Protein AF-V5G9Z4-F1 (afdb_monomer_lite)

Foldseek 3Di:
DVQVVQKDAPVVVLVVCVVQQLAPVVSVVVSVVLVVQQVPVDCPDPQWHQDVVRIIGGDPVQPPPVSVCVVPPCPVVVSNCCRCPQDDPDPPDSHGCCRDPCCVVDDPPDPVVVVVLVPDDPVVNVVVPDDDLVNVVVVLVVVCVVVVDDPVVSVVVVVVSCCVVVPPDDDD

InterPro domains:
  IPR026073 Gametogenetin-binding protein 2 [PTHR13601] (2-171)

Structure (mmCIF, N/CA/C/O backbone):
data_AF-V5G9Z4-F1
#
_entry.id   AF-V5G9Z4-F1
#
loop_
_atom_site.group_PDB
_atom_site.id
_atom_site.type_symbol
_atom_site.label_atom_id
_atom_site.label_alt_id
_atom_site.label_comp_id
_atom_site.label_asym_id
_atom_site.label_entity_id
_atom_site.label_seq_id
_atom_site.pdbx_PDB_ins_code
_atom_site.Cartn_x
_atom_site.Cartn_y
_atom_site.Cartn_z
_atom_site.occupancy
_atom_site.B_iso_or_equiv
_atom_site.auth_seq_id
_atom_site.auth_comp_id
_atom_site.auth_asym_id
_atom_site.auth_atom_id
_atom_site.pdbx_PDB_model_num
ATOM 1 N N . LYS A 1 1 ? -12.139 11.061 27.062 1.00 65.31 1 LYS A N 1
ATOM 2 C CA . LYS A 1 1 ? -13.130 11.333 25.986 1.00 65.31 1 LYS A CA 1
ATOM 3 C C . LYS A 1 1 ? -12.893 10.337 24.852 1.00 65.31 1 LYS A C 1
ATOM 5 O O . LYS A 1 1 ? -11.734 10.163 24.497 1.00 65.31 1 LYS A O 1
ATOM 10 N N . LEU A 1 2 ? -13.945 9.702 24.316 1.00 81.88 2 LEU A N 1
ATOM 11 C CA . LEU A 1 2 ? -13.889 8.654 23.274 1.00 81.88 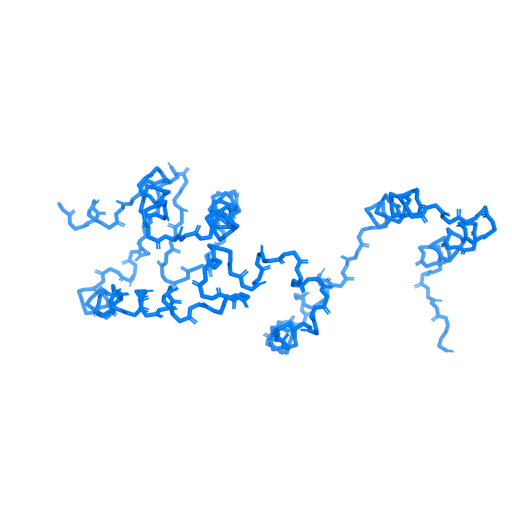2 LEU A CA 1
ATOM 12 C C . LEU A 1 2 ? -12.959 9.007 22.101 1.00 81.88 2 LEU A C 1
ATOM 14 O O . LEU A 1 2 ? -12.159 8.182 21.683 1.00 81.88 2 LEU A O 1
ATOM 18 N N . HIS A 1 3 ? -12.981 10.266 21.663 1.00 81.56 3 HIS A N 1
ATOM 19 C CA . HIS A 1 3 ? -12.120 10.784 20.599 1.00 81.56 3 HIS A CA 1
ATOM 20 C C . HIS A 1 3 ? -10.622 10.490 20.792 1.00 81.56 3 HIS A C 1
ATOM 22 O O . HIS A 1 3 ? -9.940 10.153 19.832 1.00 81.56 3 HIS A O 1
ATOM 28 N N . ASN A 1 4 ? -10.105 10.578 22.022 1.00 85.69 4 ASN A N 1
ATOM 29 C CA . ASN A 1 4 ? -8.687 10.321 22.291 1.00 85.69 4 ASN A CA 1
ATOM 30 C C . ASN A 1 4 ? -8.363 8.821 22.259 1.00 85.69 4 ASN A C 1
ATOM 32 O O . ASN A 1 4 ? -7.241 8.458 21.940 1.00 85.69 4 ASN A O 1
ATOM 36 N N . ALA A 1 5 ? -9.337 7.962 22.575 1.00 89.88 5 ALA A N 1
ATOM 37 C CA . ALA A 1 5 ? -9.170 6.509 22.562 1.00 89.88 5 ALA A CA 1
ATOM 38 C C . ALA A 1 5 ? -9.197 5.920 21.140 1.00 89.88 5 ALA A C 1
ATOM 40 O O . ALA A 1 5 ? -8.731 4.807 20.927 1.00 89.88 5 ALA A O 1
ATOM 41 N N . LEU A 1 6 ? -9.736 6.664 20.169 1.00 93.50 6 LEU A N 1
ATOM 42 C CA . LEU A 1 6 ? -9.779 6.273 18.756 1.00 93.50 6 LEU A CA 1
ATOM 43 C C . LEU A 1 6 ? -8.550 6.735 17.966 1.00 93.50 6 LEU A C 1
ATOM 45 O O . LEU A 1 6 ? -8.489 6.516 16.757 1.00 93.50 6 LEU A O 1
ATOM 49 N N . GLN A 1 7 ? -7.598 7.392 18.628 1.00 95.19 7 GLN A N 1
ATOM 50 C CA . GLN A 1 7 ? -6.390 7.899 17.999 1.00 95.19 7 GLN A CA 1
ATOM 51 C C . GLN A 1 7 ? -5.195 7.039 18.360 1.00 95.19 7 GLN A C 1
ATOM 53 O O . GLN A 1 7 ? -4.954 6.768 19.533 1.00 95.19 7 GLN A O 1
ATOM 58 N N . ILE A 1 8 ? -4.409 6.697 17.348 1.00 96.44 8 ILE A N 1
ATOM 59 C CA . ILE A 1 8 ? -3.111 6.055 17.528 1.00 96.44 8 ILE A CA 1
ATOM 60 C C . ILE A 1 8 ? -2.042 6.795 16.731 1.00 96.44 8 ILE A C 1
ATOM 62 O O . ILE A 1 8 ? -2.303 7.445 15.717 1.00 96.44 8 ILE A O 1
ATOM 66 N N . THR A 1 9 ? -0.810 6.679 17.186 1.00 96.75 9 THR A N 1
ATOM 67 C CA . THR A 1 9 ? 0.385 7.156 16.503 1.00 96.75 9 THR A CA 1
ATOM 68 C C . THR A 1 9 ? 0.918 6.098 15.540 1.00 96.75 9 THR A C 1
ATOM 70 O O . THR A 1 9 ? 0.646 4.899 15.665 1.00 96.75 9 THR A O 1
ATOM 73 N N . LYS A 1 10 ? 1.779 6.524 14.608 1.00 95.94 10 LYS A N 1
ATOM 74 C CA . LYS A 1 10 ? 2.587 5.600 13.800 1.00 95.94 10 LYS A CA 1
ATOM 75 C C . LYS A 1 10 ? 3.347 4.596 14.681 1.00 95.94 10 LYS A C 1
ATOM 77 O O . LYS A 1 10 ? 3.419 3.421 14.337 1.00 95.94 10 LYS A O 1
ATOM 82 N N . SER A 1 11 ? 3.926 5.054 15.793 1.00 96.88 11 SER A N 1
ATOM 83 C CA . SER A 1 11 ? 4.730 4.205 16.682 1.00 96.88 11 SER A CA 1
ATOM 84 C C . SER A 1 11 ? 3.902 3.053 17.256 1.00 96.88 11 SER A C 1
ATOM 86 O O . SER A 1 11 ? 4.312 1.897 17.167 1.00 96.88 11 SER A O 1
ATOM 88 N N . GLU A 1 12 ? 2.698 3.351 17.748 1.00 96.94 12 GLU A N 1
ATOM 89 C CA . GLU A 1 12 ? 1.768 2.349 18.281 1.00 96.94 12 GLU A CA 1
ATOM 90 C C . GLU A 1 12 ? 1.315 1.366 17.198 1.00 96.94 12 GLU A C 1
ATOM 92 O O . GLU A 1 12 ? 1.356 0.154 17.416 1.00 96.94 12 GLU A O 1
ATOM 97 N N . LEU A 1 13 ? 0.980 1.856 15.996 1.00 95.44 13 LEU A N 1
ATOM 98 C CA . LEU A 1 13 ? 0.659 0.990 14.858 1.00 95.44 13 LEU A CA 1
ATOM 99 C C . LEU A 1 13 ? 1.810 0.017 14.560 1.00 95.44 13 LEU A C 1
ATOM 101 O O . LEU A 1 13 ? 1.598 -1.191 14.434 1.00 95.44 13 LEU A O 1
ATOM 105 N N . MET A 1 14 ? 3.040 0.527 14.461 1.00 96.44 14 MET A N 1
ATOM 106 C CA . MET A 1 14 ? 4.205 -0.304 14.154 1.00 96.44 14 MET A CA 1
ATOM 107 C C . MET A 1 14 ? 4.533 -1.282 15.283 1.00 96.44 14 MET A C 1
ATOM 109 O O . MET A 1 14 ? 4.926 -2.416 15.005 1.00 96.44 14 MET A O 1
ATOM 113 N N . HIS A 1 15 ? 4.337 -0.883 16.540 1.00 96.75 15 HIS A N 1
ATOM 114 C CA . HIS A 1 15 ? 4.498 -1.753 17.701 1.00 96.75 15 HIS A CA 1
ATOM 115 C C . HIS A 1 15 ? 3.560 -2.967 17.621 1.00 96.75 15 HIS A C 1
ATOM 117 O O . HIS A 1 15 ? 4.030 -4.107 17.653 1.00 96.75 15 HIS A O 1
ATOM 123 N N . VAL A 1 16 ? 2.262 -2.734 17.397 1.00 93.44 16 VAL A N 1
ATOM 124 C CA . VAL A 1 16 ? 1.259 -3.804 17.258 1.00 93.44 16 VAL A CA 1
ATOM 125 C C . VAL A 1 16 ? 1.570 -4.700 16.056 1.00 93.44 16 VAL A C 1
ATOM 127 O O . VAL A 1 16 ? 1.521 -5.927 16.163 1.00 93.44 16 VAL A O 1
ATOM 130 N N . LEU A 1 17 ? 1.955 -4.127 14.911 1.00 93.00 17 LEU A N 1
ATOM 131 C CA . LEU A 1 17 ? 2.322 -4.911 13.726 1.00 93.00 17 LEU A CA 1
ATOM 132 C C . LEU A 1 17 ? 3.548 -5.796 13.965 1.00 93.00 17 LEU A C 1
ATOM 134 O O . LEU A 1 17 ? 3.584 -6.926 13.481 1.00 93.00 17 LEU A O 1
ATOM 138 N N . ASN A 1 18 ? 4.550 -5.311 14.700 1.00 93.31 18 ASN A N 1
ATOM 139 C CA . ASN A 1 18 ? 5.755 -6.082 15.006 1.00 93.31 18 ASN A CA 1
ATOM 140 C C . ASN A 1 18 ? 5.467 -7.311 15.876 1.00 93.31 18 ASN A C 1
ATOM 142 O O . ASN A 1 18 ? 6.140 -8.326 15.702 1.00 93.31 18 ASN A O 1
ATOM 146 N N . GLN A 1 19 ? 4.463 -7.231 16.752 1.00 91.44 19 GLN A N 1
ATOM 147 C CA . GLN A 1 19 ? 4.037 -8.335 17.615 1.00 91.44 19 GLN A CA 1
ATOM 148 C C . GLN A 1 19 ? 3.144 -9.345 16.888 1.00 91.44 19 GLN A C 1
ATOM 150 O O . GLN A 1 19 ? 3.264 -10.544 17.114 1.00 91.44 19 GLN A O 1
ATOM 155 N N . ASN A 1 20 ? 2.264 -8.870 16.003 1.00 89.19 20 ASN A N 1
ATOM 156 C CA . ASN A 1 20 ? 1.191 -9.701 15.450 1.00 89.19 20 ASN A CA 1
ATOM 157 C C . ASN A 1 20 ? 1.468 -10.206 14.029 1.00 89.19 20 ASN A C 1
ATOM 159 O O . ASN A 1 20 ? 0.982 -11.266 13.644 1.00 89.19 20 ASN A O 1
ATOM 163 N N . VAL A 1 21 ? 2.251 -9.478 13.227 1.00 89.94 21 VAL A N 1
ATOM 164 C CA . VAL A 1 21 ? 2.493 -9.823 11.820 1.00 89.94 21 VAL A CA 1
ATOM 165 C C . VAL A 1 21 ? 3.909 -10.382 11.653 1.00 89.94 21 VAL A C 1
ATOM 167 O O . VAL A 1 21 ? 4.882 -9.620 11.716 1.00 89.94 21 VAL A O 1
ATOM 170 N N . PRO A 1 22 ? 4.066 -11.691 11.370 1.00 89.12 22 PRO A N 1
ATOM 171 C CA . PRO A 1 22 ? 5.386 -12.307 11.239 1.00 89.12 22 PRO A CA 1
ATOM 172 C C . PRO A 1 22 ? 6.133 -11.804 9.993 1.00 89.12 22 PRO A C 1
ATOM 174 O O . PRO A 1 22 ? 7.347 -11.602 10.014 1.00 89.12 22 PRO A O 1
ATOM 177 N N . CYS A 1 23 ? 5.421 -11.544 8.893 1.00 90.19 23 CYS A N 1
ATOM 178 C CA . CYS A 1 23 ? 6.045 -11.153 7.635 1.00 90.19 23 CYS A CA 1
ATOM 179 C C . CYS A 1 23 ? 6.559 -9.703 7.659 1.00 90.19 23 CYS A C 1
ATOM 181 O O . CYS A 1 23 ? 5.786 -8.752 7.544 1.00 90.19 23 CYS A O 1
ATOM 183 N N . VAL A 1 24 ? 7.886 -9.533 7.672 1.00 91.94 24 VAL A N 1
ATOM 184 C CA . VAL A 1 24 ? 8.558 -8.218 7.581 1.00 91.94 24 VAL A CA 1
ATOM 185 C C . VAL A 1 24 ? 8.116 -7.414 6.350 1.00 91.94 24 VAL A C 1
ATOM 187 O O . VAL A 1 24 ? 7.965 -6.198 6.436 1.00 91.94 24 VAL A O 1
ATOM 190 N N . GLY A 1 25 ? 7.875 -8.078 5.2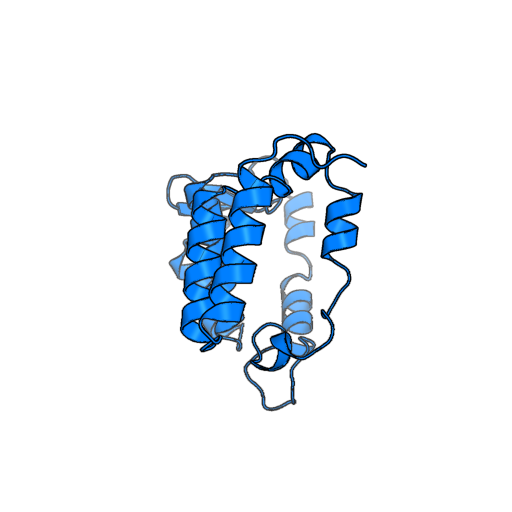13 1.00 91.81 25 GLY A N 1
ATOM 191 C CA . GLY A 1 25 ? 7.395 -7.423 3.993 1.00 91.81 25 GLY A CA 1
ATOM 192 C C . GLY A 1 25 ? 6.015 -6.788 4.170 1.00 91.81 25 GLY A C 1
ATOM 193 O O . GLY A 1 25 ? 5.816 -5.650 3.759 1.00 91.81 25 GLY A O 1
ATOM 194 N N . CYS A 1 26 ? 5.090 -7.462 4.864 1.00 91.31 26 CYS A N 1
ATOM 195 C CA . CYS A 1 26 ? 3.775 -6.896 5.178 1.00 91.31 26 CYS A CA 1
ATOM 196 C C . CYS A 1 26 ? 3.909 -5.656 6.065 1.00 91.31 26 CYS A C 1
ATOM 198 O O . CYS A 1 26 ? 3.310 -4.631 5.758 1.00 91.31 26 CYS A O 1
ATOM 200 N N . ARG A 1 27 ? 4.750 -5.719 7.105 1.00 94.19 27 ARG A N 1
ATOM 201 C CA . ARG A 1 27 ? 4.986 -4.578 8.005 1.00 94.19 27 ARG A CA 1
ATOM 202 C C . ARG A 1 27 ? 5.547 -3.363 7.261 1.00 94.19 27 ARG A C 1
ATOM 204 O O . ARG A 1 27 ? 5.020 -2.267 7.405 1.00 94.19 27 ARG A O 1
ATOM 211 N N . ARG A 1 28 ? 6.551 -3.569 6.399 1.00 95.12 28 ARG A N 1
ATOM 212 C CA . ARG A 1 28 ? 7.126 -2.504 5.554 1.00 95.12 28 ARG A CA 1
ATOM 213 C C . ARG A 1 28 ? 6.114 -1.936 4.559 1.00 95.12 28 ARG A C 1
ATOM 215 O O . ARG A 1 28 ? 6.098 -0.734 4.320 1.00 95.12 28 ARG A O 1
ATOM 222 N N . SER A 1 29 ? 5.265 -2.788 3.988 1.00 94.00 29 SER A N 1
ATOM 223 C CA . SER A 1 29 ? 4.201 -2.361 3.076 1.00 94.00 29 SER A CA 1
ATOM 224 C C . SER A 1 29 ? 3.164 -1.478 3.776 1.00 94.00 29 SER A C 1
ATOM 226 O O . SER A 1 29 ? 2.787 -0.453 3.213 1.00 94.00 29 SER A O 1
ATOM 228 N N . VAL A 1 30 ? 2.764 -1.809 5.010 1.00 94.62 30 VAL A N 1
ATOM 229 C CA . VAL A 1 30 ? 1.868 -0.960 5.816 1.00 94.62 30 VAL A CA 1
ATOM 230 C C . VAL A 1 30 ? 2.537 0.362 6.196 1.00 94.62 30 VAL A C 1
ATOM 232 O O . VAL A 1 30 ? 1.916 1.412 6.069 1.00 94.62 30 VAL A O 1
ATOM 235 N N . GLU A 1 31 ? 3.813 0.346 6.589 1.00 96.19 31 GLU A N 1
ATOM 236 C CA . GLU A 1 31 ? 4.559 1.576 6.888 1.00 96.19 31 GLU A CA 1
ATOM 237 C C . GLU A 1 31 ? 4.640 2.513 5.673 1.00 96.19 31 GLU A C 1
ATOM 239 O O . GLU A 1 31 ? 4.398 3.715 5.787 1.00 96.19 31 GLU A O 1
ATOM 244 N N . ARG A 1 32 ? 4.933 1.967 4.488 1.00 95.56 32 ARG A N 1
ATOM 245 C CA . ARG A 1 32 ? 4.940 2.742 3.243 1.00 95.56 32 ARG A CA 1
ATOM 246 C C . ARG A 1 32 ? 3.558 3.313 2.926 1.00 95.56 32 ARG A C 1
ATOM 248 O O . ARG A 1 32 ? 3.472 4.477 2.544 1.00 95.56 32 ARG A O 1
ATOM 255 N N . LEU A 1 33 ? 2.499 2.518 3.100 1.00 94.06 33 LEU A N 1
ATOM 256 C CA . LEU A 1 33 ? 1.123 2.974 2.905 1.00 94.06 33 LEU A CA 1
ATOM 257 C C . LEU A 1 33 ? 0.784 4.129 3.854 1.00 94.06 33 LEU A C 1
ATOM 259 O O . LEU A 1 33 ? 0.250 5.133 3.401 1.00 94.06 33 LEU A O 1
ATOM 263 N N . TYR A 1 34 ? 1.159 4.035 5.133 1.00 95.50 34 TYR A N 1
ATOM 264 C CA . TYR A 1 34 ? 0.993 5.131 6.092 1.00 95.50 34 TYR A CA 1
ATOM 265 C C . TYR A 1 34 ? 1.626 6.431 5.576 1.00 95.50 34 TYR A C 1
ATOM 267 O O . TYR A 1 34 ? 0.965 7.464 5.562 1.00 95.50 34 TYR A O 1
ATOM 275 N N . PHE A 1 35 ? 2.873 6.386 5.093 1.00 95.25 35 PHE A N 1
ATOM 276 C CA . PHE A 1 35 ? 3.539 7.582 4.569 1.00 95.25 35 PHE A CA 1
ATOM 277 C C . PHE A 1 35 ? 2.864 8.147 3.316 1.00 95.25 35 PHE A C 1
ATOM 279 O O . PHE A 1 35 ? 2.815 9.363 3.152 1.00 95.25 35 PHE A O 1
ATOM 286 N N . GLN A 1 36 ? 2.327 7.292 2.442 1.00 92.62 36 GLN A N 1
ATOM 287 C CA . GLN A 1 36 ? 1.555 7.745 1.283 1.00 92.62 36 GLN A CA 1
ATOM 288 C C . GLN A 1 36 ? 0.259 8.433 1.720 1.00 92.62 36 GLN A C 1
ATOM 290 O O . GLN A 1 36 ? -0.024 9.535 1.264 1.00 92.62 36 GLN A O 1
ATOM 295 N N . LEU A 1 37 ? -0.494 7.829 2.640 1.00 93.06 37 LEU A N 1
ATOM 296 C CA . LEU A 1 37 ? -1.727 8.419 3.163 1.00 93.06 37 LEU A CA 1
ATOM 297 C C . LEU A 1 37 ? -1.459 9.741 3.883 1.00 93.06 37 LEU A C 1
ATOM 299 O O . LEU A 1 37 ? -2.179 10.707 3.663 1.00 93.06 37 LEU A O 1
ATOM 303 N N . PHE A 1 38 ? -0.390 9.805 4.677 1.00 93.75 38 PHE A N 1
ATOM 304 C CA . PHE A 1 38 ? 0.038 11.028 5.346 1.00 93.75 38 PHE A CA 1
ATOM 305 C C . PHE A 1 38 ? 0.421 12.130 4.349 1.00 93.75 38 PHE A C 1
ATOM 307 O O . PHE A 1 38 ? 0.041 13.281 4.528 1.00 93.75 38 PHE A O 1
ATOM 314 N N . LYS A 1 39 ? 1.147 11.780 3.279 1.00 92.50 39 LYS A N 1
ATOM 315 C CA . LYS A 1 39 ? 1.612 12.741 2.270 1.00 92.50 39 LYS A CA 1
ATOM 316 C C . LYS A 1 39 ? 0.484 13.265 1.381 1.00 92.50 39 LYS A C 1
ATOM 318 O O . LYS A 1 39 ? 0.479 14.446 1.055 1.00 92.50 39 LYS A O 1
ATOM 323 N N . PHE A 1 40 ? -0.412 12.388 0.932 1.00 88.00 40 PHE A N 1
ATOM 324 C CA . PHE A 1 40 ? -1.415 12.726 -0.082 1.00 88.00 40 PHE A CA 1
ATOM 325 C C . PHE A 1 40 ? -2.796 13.050 0.501 1.00 88.00 40 PHE A C 1
ATOM 327 O O . PHE A 1 40 ? -3.606 13.673 -0.175 1.00 88.00 40 PHE A O 1
ATOM 334 N N . GLY A 1 41 ? -3.094 12.621 1.732 1.00 82.12 41 GLY A N 1
ATOM 335 C CA . GLY A 1 41 ? -4.356 12.923 2.417 1.00 82.12 41 GLY A CA 1
ATOM 336 C C . GLY A 1 41 ? -5.604 12.290 1.789 1.00 82.12 41 GLY A C 1
ATOM 337 O O . GLY A 1 41 ? -6.722 12.621 2.181 1.00 82.12 41 GLY A O 1
ATOM 338 N N . HIS A 1 42 ? -5.451 11.387 0.817 1.00 81.56 42 HIS A N 1
ATOM 339 C CA . HIS A 1 42 ? -6.591 10.742 0.170 1.00 81.56 42 HIS A CA 1
ATOM 340 C C . HIS A 1 42 ? -7.317 9.790 1.141 1.00 81.56 42 HIS A C 1
ATOM 342 O O . HIS A 1 42 ? -6.660 9.007 1.836 1.00 81.56 42 HIS A O 1
ATOM 348 N N . PRO A 1 43 ? -8.665 9.797 1.180 1.00 78.88 43 PRO A N 1
ATOM 349 C CA . PRO A 1 43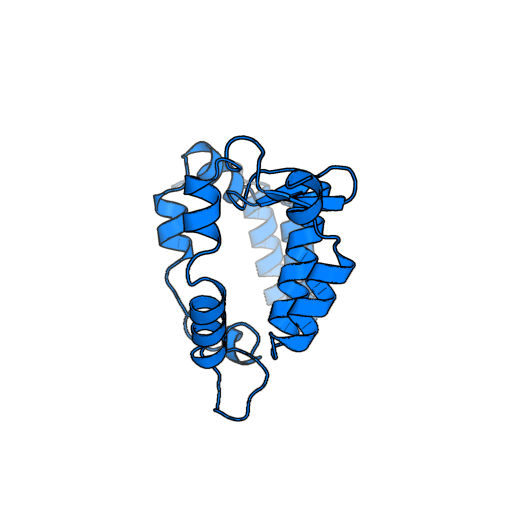 ? -9.461 8.954 2.073 1.00 78.88 43 PRO A CA 1
ATOM 350 C C . PRO A 1 43 ? -9.574 7.514 1.543 1.00 78.88 43 PRO A C 1
ATOM 352 O O . PRO A 1 43 ? -10.668 6.999 1.329 1.00 78.88 43 PRO A O 1
ATOM 355 N N . THR A 1 44 ? -8.435 6.866 1.306 1.00 85.06 44 THR A N 1
ATOM 356 C CA . THR A 1 44 ? -8.356 5.556 0.643 1.00 85.06 44 THR A CA 1
ATOM 357 C C . THR A 1 44 ? -8.833 4.405 1.531 1.00 85.06 44 THR A C 1
ATOM 359 O O . THR A 1 44 ? -9.280 3.384 1.019 1.00 85.06 44 THR A O 1
ATOM 362 N N . LEU A 1 45 ? -8.728 4.540 2.857 1.00 87.62 45 LEU A N 1
ATOM 363 C CA . LEU A 1 45 ? -9.020 3.468 3.812 1.00 87.62 45 LEU A CA 1
ATOM 364 C C . LEU A 1 45 ? -10.265 3.770 4.648 1.00 87.62 45 LEU A C 1
ATOM 366 O O . LEU A 1 45 ? -10.143 3.914 5.851 1.00 87.62 45 LEU A O 1
ATOM 370 N N . ASP A 1 46 ? -11.461 3.866 4.069 1.00 85.62 46 ASP A N 1
ATOM 371 C CA . ASP A 1 46 ? -12.670 4.085 4.883 1.00 85.62 46 ASP A CA 1
ATOM 372 C C . ASP A 1 46 ? -12.872 2.955 5.924 1.00 85.62 46 ASP A C 1
ATOM 374 O O . ASP A 1 46 ? -12.778 1.780 5.557 1.00 85.62 46 ASP A O 1
ATOM 378 N N . PRO A 1 47 ? -13.114 3.258 7.219 1.00 92.38 47 PRO A N 1
ATOM 379 C CA . PRO A 1 47 ? -13.337 4.576 7.834 1.00 92.38 47 PRO A CA 1
ATOM 380 C C . PRO A 1 47 ? -12.093 5.206 8.504 1.00 92.38 47 PRO A C 1
ATOM 382 O O . PRO A 1 47 ? -12.218 6.172 9.256 1.00 92.38 47 PRO A O 1
ATOM 385 N N . LEU A 1 48 ? -10.899 4.658 8.287 1.00 92.94 48 LEU A N 1
ATOM 386 C CA . LEU A 1 48 ? -9.619 5.143 8.807 1.00 92.94 48 LEU A CA 1
ATOM 387 C C . LEU A 1 48 ? -9.073 6.340 8.012 1.00 92.94 48 LEU A C 1
ATOM 389 O O . LEU A 1 48 ? -9.076 6.374 6.782 1.00 92.94 48 LEU A O 1
ATOM 393 N N . ILE A 1 49 ? -8.521 7.312 8.730 1.00 93.81 49 ILE A N 1
ATOM 394 C CA . ILE A 1 49 ? -7.834 8.473 8.159 1.00 93.81 49 ILE A CA 1
ATOM 395 C C . ILE A 1 49 ? -6.525 8.745 8.893 1.00 93.81 49 ILE A C 1
ATOM 397 O O . ILE A 1 49 ? -6.400 8.468 10.088 1.00 93.81 49 ILE A O 1
ATOM 401 N N . VAL A 1 50 ? -5.563 9.323 8.175 1.00 94.81 50 VAL A N 1
ATOM 402 C CA . VAL A 1 50 ? -4.344 9.891 8.757 1.00 94.81 50 VAL A CA 1
ATOM 403 C C . VAL A 1 50 ? -4.512 11.407 8.795 1.00 94.81 50 VAL A C 1
ATOM 405 O O . VAL A 1 50 ? -4.722 12.033 7.759 1.00 94.81 50 VAL A O 1
ATOM 408 N N . LYS A 1 51 ? -4.474 11.990 9.992 1.00 92.38 51 LYS A N 1
ATOM 409 C CA . LYS A 1 51 ? -4.575 13.434 10.210 1.00 92.38 51 LYS A CA 1
ATOM 410 C C . LYS A 1 51 ? -3.272 14.148 9.804 1.00 92.38 51 LYS A C 1
ATOM 412 O O . LYS A 1 51 ? -2.215 13.514 9.776 1.00 92.38 51 LYS A O 1
ATOM 417 N N . PRO A 1 52 ? -3.308 15.474 9.564 1.00 92.06 52 PRO A N 1
ATOM 418 C CA . PRO A 1 52 ? -2.110 16.265 9.253 1.00 92.06 52 PRO A CA 1
ATOM 419 C C . PRO A 1 52 ? -1.025 16.240 10.342 1.00 92.06 52 PRO A C 1
ATOM 421 O O . PRO A 1 52 ? 0.140 16.487 10.052 1.00 92.06 52 PRO A O 1
ATOM 424 N N . ASP A 1 53 ? -1.389 15.915 11.585 1.00 93.31 53 ASP A N 1
ATOM 425 C CA . ASP A 1 53 ? -0.460 15.736 12.710 1.00 93.31 53 ASP A CA 1
ATOM 426 C C . ASP A 1 53 ? 0.167 14.326 12.771 1.00 93.31 53 ASP A C 1
ATOM 428 O O . ASP A 1 53 ? 0.941 14.022 13.679 1.00 93.31 53 ASP A O 1
ATOM 432 N N . GLY A 1 54 ? -0.166 13.447 11.820 1.00 93.31 54 GLY A N 1
ATOM 433 C CA . GLY A 1 54 ? 0.342 12.077 11.727 1.00 93.31 54 GLY A CA 1
ATOM 434 C C . GLY A 1 54 ? -0.411 11.065 12.590 1.00 93.31 54 GLY A C 1
ATOM 435 O O . GLY A 1 54 ? -0.054 9.884 12.609 1.00 93.31 54 GLY A O 1
ATOM 436 N N . ARG A 1 55 ? -1.463 11.477 13.306 1.00 95.75 55 ARG A N 1
ATOM 437 C CA . ARG A 1 55 ? -2.307 10.537 14.052 1.00 95.75 55 ARG A CA 1
ATOM 438 C C . ARG A 1 55 ? -3.257 9.806 13.116 1.00 95.75 55 ARG A C 1
ATOM 440 O O . ARG A 1 55 ? -3.818 10.384 12.189 1.00 95.75 55 ARG A O 1
ATOM 447 N N . ILE A 1 56 ? -3.477 8.531 13.392 1.00 95.50 56 ILE A N 1
ATOM 448 C CA . ILE A 1 56 ? -4.460 7.698 12.704 1.00 95.50 56 ILE A CA 1
ATOM 449 C C . ILE A 1 56 ? -5.729 7.689 13.553 1.00 95.50 56 ILE A C 1
ATOM 451 O O . ILE A 1 56 ? -5.650 7.477 14.762 1.00 95.50 56 ILE A O 1
ATOM 455 N N . THR A 1 57 ? -6.887 7.921 12.940 1.00 94.88 57 THR A N 1
ATOM 456 C CA . THR A 1 57 ? -8.191 7.900 13.621 1.00 94.88 57 THR A CA 1
ATOM 457 C C . THR A 1 57 ? -9.279 7.327 12.720 1.00 94.88 57 THR A C 1
ATOM 459 O O . THR A 1 57 ? -9.087 7.166 11.517 1.00 94.88 57 THR A O 1
ATOM 462 N N . ILE A 1 58 ? -10.453 7.082 13.293 1.00 94.00 58 ILE A N 1
ATOM 463 C CA . ILE A 1 58 ? -11.703 6.863 12.554 1.00 94.00 58 ILE A CA 1
ATOM 464 C C . ILE A 1 58 ? -12.319 8.225 12.193 1.00 94.00 58 ILE A C 1
ATOM 466 O O . ILE A 1 58 ? -12.295 9.136 13.030 1.00 94.00 58 ILE A O 1
ATOM 470 N N . LYS A 1 59 ? -12.865 8.374 10.978 1.00 92.25 59 LYS A N 1
ATOM 471 C CA . LYS A 1 59 ? -13.594 9.582 10.549 1.00 92.25 59 LYS A CA 1
ATOM 472 C C . LYS A 1 59 ? -14.729 9.922 11.513 1.00 92.25 59 LYS A C 1
ATOM 474 O O . LYS A 1 59 ? -15.417 9.029 11.999 1.00 92.25 59 LYS A O 1
ATOM 479 N N . GLU A 1 60 ? -14.932 11.208 11.776 1.00 90.69 60 GLU A N 1
ATOM 480 C CA . GLU A 1 60 ? -15.871 11.692 12.798 1.00 90.69 60 GLU A CA 1
ATOM 481 C C . GLU A 1 60 ? -17.327 11.299 12.511 1.00 90.69 60 GLU A C 1
ATOM 483 O O . GLU A 1 60 ? -18.034 10.872 13.422 1.00 90.69 60 GLU A O 1
ATOM 488 N N . ASP A 1 61 ? -17.742 11.306 11.243 1.00 90.75 61 ASP A N 1
ATOM 489 C CA . ASP A 1 61 ? -19.068 10.859 10.789 1.00 90.75 61 ASP A CA 1
ATOM 490 C C . ASP A 1 61 ? -19.303 9.346 10.975 1.00 90.75 61 ASP A C 1
ATOM 492 O O . ASP A 1 61 ? -20.434 8.867 10.887 1.00 90.75 61 ASP A O 1
ATOM 496 N N . LYS A 1 62 ? -18.246 8.583 11.275 1.00 90.81 62 LYS A N 1
ATOM 497 C CA . LYS A 1 62 ? -18.279 7.138 11.549 1.00 90.81 62 LYS A CA 1
ATOM 498 C C . LYS A 1 62 ? -18.057 6.803 13.030 1.00 90.81 62 LYS A C 1
ATOM 500 O O . LYS A 1 62 ? -17.905 5.632 13.367 1.00 90.81 62 LYS A O 1
ATOM 505 N N . GLN A 1 63 ? -18.067 7.796 13.927 1.00 91.88 63 GLN A N 1
ATOM 506 C CA . GLN A 1 63 ? -17.872 7.593 15.375 1.00 91.88 63 GLN A CA 1
ATOM 507 C C . GLN A 1 63 ? -19.173 7.371 16.166 1.00 91.88 63 GLN A C 1
ATOM 509 O O . GLN A 1 63 ? -19.152 7.337 17.397 1.00 91.88 63 GLN A O 1
ATOM 514 N N . ALA A 1 64 ? -20.313 7.191 15.492 1.00 91.75 64 ALA A N 1
ATOM 515 C CA . ALA A 1 64 ? -21.554 6.807 16.159 1.00 91.75 64 ALA A CA 1
ATOM 516 C C . ALA A 1 64 ? -21.404 5.437 16.849 1.00 91.75 64 ALA A C 1
ATOM 518 O O . ALA A 1 64 ? -20.813 4.514 16.288 1.00 91.75 64 ALA A O 1
ATOM 519 N N . 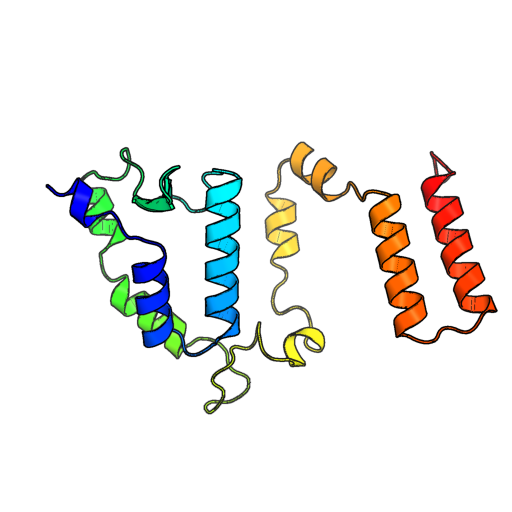TYR A 1 65 ? -21.982 5.281 18.045 1.00 90.12 65 TYR A N 1
ATOM 520 C CA . TYR A 1 65 ? -21.817 4.079 18.880 1.00 90.12 65 TYR A CA 1
ATOM 521 C C . TYR A 1 65 ? -22.128 2.769 18.142 1.00 90.12 65 TYR A C 1
ATOM 523 O O . TYR A 1 65 ? -21.382 1.802 18.262 1.00 90.12 65 TYR A O 1
ATOM 531 N N . GLN A 1 66 ? -23.199 2.745 17.344 1.00 91.00 66 GLN A N 1
ATOM 532 C CA . GLN A 1 66 ? -23.594 1.564 16.569 1.00 91.00 66 GLN A CA 1
ATOM 533 C C . GLN A 1 66 ? -22.563 1.211 15.486 1.00 91.00 66 GLN A C 1
ATOM 535 O O . GLN A 1 66 ? -22.240 0.041 15.286 1.00 91.00 66 GLN A O 1
ATOM 540 N N . VAL A 1 67 ? -21.996 2.228 14.829 1.00 91.06 67 VAL A N 1
ATOM 541 C CA . VAL A 1 67 ? -20.972 2.062 13.790 1.00 91.06 67 VAL A CA 1
ATOM 542 C C . VAL A 1 67 ? -19.674 1.557 14.410 1.00 91.06 67 VAL A C 1
ATOM 544 O O . VAL A 1 67 ? -19.116 0.572 13.938 1.00 91.06 67 VAL A O 1
ATOM 547 N N . LEU A 1 68 ? -19.230 2.166 15.514 1.00 91.25 68 LEU A N 1
ATOM 548 C CA . LEU A 1 68 ? -18.049 1.712 16.251 1.00 91.25 68 LEU A CA 1
ATOM 549 C C . LEU A 1 68 ? -18.222 0.283 16.775 1.00 91.25 68 LEU A C 1
ATOM 551 O O . LEU A 1 68 ? -17.296 -0.517 16.666 1.00 91.25 68 LEU A O 1
ATOM 555 N N . GLY A 1 69 ? -19.411 -0.057 17.280 1.00 90.25 69 GLY A N 1
ATOM 556 C CA . GLY A 1 69 ? -19.758 -1.423 17.663 1.00 90.25 69 GLY A CA 1
ATOM 557 C C . GLY A 1 69 ? -19.533 -2.397 16.510 1.00 90.25 69 GLY A C 1
ATOM 558 O O . GLY A 1 69 ? -18.812 -3.375 16.674 1.00 90.25 69 GLY A O 1
ATOM 559 N N . SER A 1 70 ? -20.044 -2.083 15.317 1.00 88.69 70 SER A N 1
ATOM 560 C CA . SER A 1 70 ? -19.822 -2.903 14.121 1.00 88.69 70 SER A CA 1
ATOM 561 C C . SER A 1 70 ? -18.356 -2.953 13.669 1.00 88.69 70 SER A C 1
ATOM 563 O O . SER A 1 70 ? -17.924 -3.994 13.182 1.00 88.69 70 SER A O 1
ATOM 565 N N . ILE A 1 71 ? -17.599 -1.856 13.796 1.00 86.94 71 ILE A N 1
ATOM 566 C CA . ILE A 1 71 ? -16.177 -1.787 13.411 1.00 86.94 71 ILE A CA 1
ATOM 567 C C . ILE A 1 71 ? -15.305 -2.621 14.353 1.00 86.94 71 ILE A C 1
ATOM 569 O O . ILE A 1 71 ? -14.317 -3.201 13.917 1.00 86.94 71 ILE A O 1
ATOM 573 N N . PHE A 1 72 ? -15.622 -2.668 15.646 1.00 87.94 72 PHE A N 1
ATOM 574 C CA . PHE A 1 72 ? -14.787 -3.362 16.627 1.00 87.94 72 PHE A CA 1
ATOM 575 C C . PHE A 1 72 ? -15.238 -4.795 16.915 1.00 87.94 72 PHE A C 1
ATOM 577 O O . PHE A 1 72 ? -14.428 -5.600 17.379 1.00 87.94 72 PHE A O 1
ATOM 584 N N . HIS A 1 73 ? -16.488 -5.142 16.608 1.00 91.44 73 HIS A N 1
ATOM 585 C CA . HIS A 1 73 ? -17.016 -6.485 16.823 1.00 91.44 73 HIS A CA 1
ATOM 586 C C . HIS A 1 73 ? -16.241 -7.534 16.007 1.00 91.44 73 HIS A C 1
ATOM 588 O O . HIS A 1 73 ? -16.061 -7.402 14.796 1.00 91.44 73 HIS A O 1
ATOM 594 N N . ASP A 1 74 ? -15.742 -8.568 16.689 1.00 88.81 74 ASP A N 1
ATOM 595 C CA . ASP A 1 74 ? -15.009 -9.718 16.137 1.00 88.81 74 ASP A CA 1
ATOM 596 C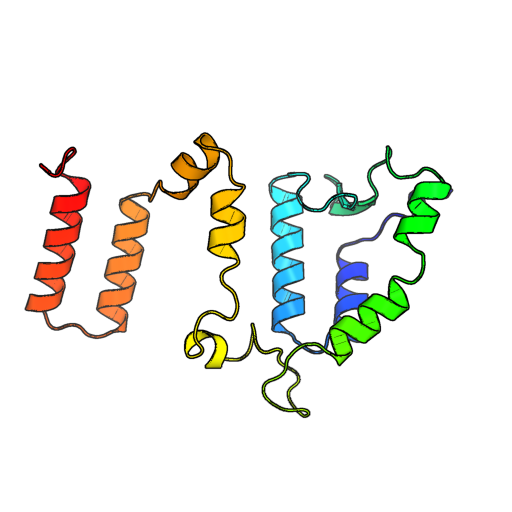 C . ASP A 1 74 ? -13.752 -9.421 15.301 1.00 88.81 74 ASP A C 1
ATOM 598 O O . ASP A 1 74 ? -13.117 -10.338 14.768 1.00 88.81 74 ASP A O 1
ATOM 602 N N . HIS A 1 75 ? -13.319 -8.163 15.208 1.00 83.69 75 HIS A N 1
ATOM 603 C CA . HIS A 1 75 ? -12.186 -7.792 14.365 1.00 83.69 75 HIS A CA 1
ATOM 604 C C . HIS A 1 75 ? -10.867 -8.418 14.830 1.00 83.69 75 HIS A C 1
ATOM 606 O O . HIS A 1 75 ? -10.071 -8.835 13.989 1.00 83.69 75 HIS A O 1
ATOM 612 N N . ALA A 1 76 ? -10.655 -8.566 16.142 1.00 82.31 76 ALA A N 1
ATOM 613 C CA . ALA A 1 76 ? -9.473 -9.240 16.680 1.00 82.31 76 ALA A CA 1
ATOM 614 C C . ALA A 1 76 ? -9.410 -10.718 16.250 1.00 82.31 76 ALA A C 1
ATOM 616 O O . ALA A 1 76 ? -8.379 -11.184 15.765 1.00 82.31 76 ALA A O 1
ATOM 617 N N . VAL A 1 77 ? -10.535 -11.436 16.343 1.00 87.75 77 VAL A N 1
ATOM 618 C CA . VAL A 1 77 ? -10.636 -12.852 15.949 1.00 87.75 77 VAL A CA 1
ATOM 619 C C . VAL A 1 77 ? -10.476 -13.007 14.437 1.00 87.75 77 VAL A C 1
ATOM 621 O O . VAL A 1 77 ? -9.754 -13.889 13.970 1.00 87.75 77 VAL A O 1
ATOM 624 N N . ARG A 1 78 ? -11.114 -12.134 13.647 1.00 86.94 78 ARG A N 1
ATOM 625 C CA . ARG A 1 78 ? -10.971 -12.119 12.183 1.00 86.94 78 ARG A CA 1
ATOM 626 C C . ARG A 1 78 ? -9.531 -11.840 11.762 1.00 86.94 78 ARG A C 1
ATOM 628 O O . ARG A 1 78 ? -9.028 -12.518 10.871 1.00 86.94 78 ARG A O 1
ATOM 635 N N . LEU A 1 79 ? -8.860 -10.887 12.408 1.00 83.56 79 LEU A N 1
ATOM 636 C CA . LEU A 1 79 ? -7.462 -10.564 12.132 1.00 83.56 79 LEU A CA 1
ATOM 637 C C . LEU A 1 79 ? -6.538 -11.743 12.456 1.00 83.56 79 LEU A C 1
ATOM 639 O O . LEU A 1 79 ? -5.715 -12.101 11.615 1.00 83.56 79 LEU A O 1
ATOM 643 N N . ALA A 1 80 ? -6.705 -12.377 13.619 1.00 85.88 80 ALA A N 1
ATOM 644 C CA . ALA A 1 80 ? -5.937 -13.566 13.991 1.00 85.88 80 ALA A CA 1
ATOM 645 C C . ALA A 1 80 ? -6.096 -14.678 12.941 1.00 85.88 80 ALA A C 1
ATOM 647 O O . ALA A 1 80 ? -5.104 -15.147 12.382 1.00 85.88 80 ALA A O 1
ATOM 648 N N . LYS A 1 81 ? -7.342 -14.990 12.552 1.00 89.38 81 LYS A N 1
ATOM 649 C CA . LYS A 1 81 ? -7.642 -15.965 11.491 1.00 89.38 81 LYS A CA 1
ATOM 650 C C . LYS A 1 81 ? -7.001 -15.598 10.151 1.00 89.38 81 LYS A C 1
ATOM 652 O O . LYS A 1 81 ? -6.511 -16.482 9.456 1.00 89.38 81 LYS A O 1
ATOM 657 N N . LEU A 1 82 ? -6.992 -14.321 9.759 1.00 85.25 82 LEU A N 1
ATOM 658 C CA . LEU A 1 82 ? -6.354 -13.874 8.513 1.00 85.25 82 LEU A CA 1
ATOM 659 C C . LEU A 1 82 ? -4.832 -14.050 8.541 1.00 85.25 82 LEU A C 1
ATOM 661 O O . LEU A 1 82 ? -4.246 -14.393 7.517 1.00 85.25 82 LEU A O 1
ATOM 665 N N . ILE A 1 83 ? -4.193 -13.820 9.689 1.00 84.00 83 ILE A N 1
ATOM 666 C CA . ILE A 1 83 ? -2.742 -13.981 9.860 1.00 84.00 83 ILE A CA 1
ATOM 667 C C . ILE A 1 83 ? -2.359 -15.468 9.888 1.00 84.00 83 ILE A C 1
ATOM 669 O O . ILE A 1 83 ? -1.368 -15.864 9.267 1.00 84.00 83 ILE A O 1
ATOM 673 N N . GLU A 1 84 ? -3.148 -16.298 10.567 1.00 84.62 84 GLU A N 1
ATOM 674 C CA . GLU A 1 84 ? -2.954 -17.750 10.644 1.00 84.62 84 GLU A CA 1
ATOM 675 C C . GLU A 1 84 ? -3.158 -18.426 9.287 1.00 84.62 84 GLU A C 1
ATOM 677 O O . GLU A 1 84 ? -2.300 -19.191 8.841 1.00 84.62 84 GLU A O 1
ATOM 682 N N . ASN A 1 85 ? -4.248 -18.076 8.597 1.00 85.50 85 ASN A N 1
ATOM 683 C CA . ASN A 1 85 ? -4.589 -18.603 7.276 1.00 85.50 85 ASN A CA 1
ATOM 684 C C . ASN A 1 85 ? -3.843 -17.901 6.141 1.00 85.50 85 ASN A C 1
ATOM 686 O O . ASN A 1 85 ? -4.056 -18.234 4.973 1.00 85.50 85 ASN A O 1
ATOM 690 N N . GLN A 1 86 ? -2.980 -16.925 6.451 1.00 82.69 86 GLN A N 1
ATOM 691 C CA . GLN A 1 86 ? -2.220 -16.221 5.433 1.00 82.69 86 GLN A CA 1
ATOM 692 C C . GLN A 1 86 ? -1.413 -17.242 4.622 1.00 82.69 86 GLN A C 1
ATOM 694 O O . GLN A 1 86 ? -0.580 -17.954 5.197 1.00 82.69 86 GLN A O 1
ATOM 699 N N . PRO A 1 87 ? -1.594 -17.298 3.291 1.00 81.38 87 PRO A N 1
ATOM 700 C CA . PRO A 1 87 ? -0.864 -18.238 2.465 1.00 81.38 87 PRO A CA 1
ATOM 701 C C . PRO A 1 87 ? 0.643 -18.043 2.636 1.00 81.38 87 PRO A C 1
ATOM 703 O O . PRO A 1 87 ? 1.181 -16.941 2.469 1.00 81.38 87 PRO A O 1
ATOM 706 N N . LYS A 1 88 ? 1.332 -19.135 2.963 1.00 81.75 88 LYS A N 1
ATOM 707 C CA . LYS A 1 88 ? 2.785 -19.207 3.139 1.00 81.75 88 LYS A CA 1
ATOM 708 C C . LYS A 1 88 ? 3.331 -20.285 2.221 1.00 81.75 88 LYS A C 1
ATOM 710 O O . LYS A 1 88 ? 2.658 -21.272 1.947 1.00 81.75 88 LYS A O 1
ATOM 715 N N . ARG A 1 89 ? 4.586 -20.131 1.793 1.00 75.62 89 ARG A N 1
ATOM 716 C CA . ARG A 1 89 ? 5.266 -21.152 0.977 1.00 75.62 89 ARG A CA 1
ATOM 717 C C . ARG A 1 89 ? 5.316 -22.505 1.694 1.00 75.62 89 ARG A C 1
ATOM 719 O O . ARG A 1 89 ? 5.153 -23.547 1.079 1.00 75.62 89 ARG A O 1
ATOM 726 N N . ASN A 1 90 ? 5.592 -22.477 2.993 1.00 77.56 90 ASN A N 1
ATOM 727 C CA . ASN A 1 90 ? 5.544 -23.639 3.868 1.00 77.56 90 ASN A CA 1
ATOM 728 C C . ASN A 1 90 ? 5.156 -23.185 5.283 1.00 77.56 90 ASN A C 1
ATOM 730 O O . ASN A 1 90 ? 5.272 -22.002 5.612 1.00 77.56 90 ASN A O 1
ATOM 734 N N . LYS A 1 91 ? 4.730 -24.127 6.135 1.00 76.31 91 LYS A N 1
ATOM 735 C CA . LYS A 1 91 ? 4.267 -23.833 7.506 1.00 76.31 91 LYS A CA 1
ATOM 736 C C . LYS A 1 91 ? 5.334 -23.168 8.394 1.00 76.31 91 LYS A C 1
ATOM 738 O O . LYS A 1 91 ? 4.979 -22.473 9.335 1.00 76.31 91 LYS A O 1
ATOM 743 N N . LYS A 1 92 ? 6.624 -23.345 8.080 1.00 80.44 92 LYS A N 1
ATOM 744 C CA . LYS A 1 92 ? 7.759 -22.747 8.809 1.00 80.44 92 LYS A CA 1
ATOM 745 C C . LYS A 1 92 ? 8.121 -21.339 8.314 1.00 80.44 92 LYS A C 1
ATOM 747 O O . LYS A 1 92 ? 8.968 -20.680 8.909 1.00 80.44 92 LYS A O 1
ATOM 752 N N . SER A 1 93 ? 7.532 -20.873 7.211 1.00 81.38 93 SER A N 1
ATOM 753 C CA . SER A 1 93 ? 7.902 -19.595 6.615 1.00 81.38 93 SER A CA 1
ATOM 754 C C . SER A 1 93 ? 7.264 -18.435 7.365 1.00 81.38 93 SER A C 1
ATOM 756 O O . SER A 1 93 ? 6.047 -18.335 7.497 1.00 81.38 93 SER A O 1
ATOM 758 N N . VAL A 1 94 ? 8.110 -17.503 7.786 1.00 85.12 94 VAL A N 1
ATOM 759 C CA . VAL A 1 94 ? 7.700 -16.208 8.340 1.00 85.12 94 VAL A CA 1
ATOM 760 C C . VAL A 1 94 ? 7.185 -15.271 7.232 1.00 85.12 94 VAL A C 1
ATOM 762 O O . VAL A 1 94 ? 6.410 -14.355 7.496 1.00 85.12 94 VAL A O 1
ATOM 765 N N . ARG A 1 95 ? 7.591 -15.489 5.970 1.00 85.44 95 ARG A N 1
ATOM 766 C CA . ARG A 1 95 ? 7.177 -14.667 4.822 1.00 85.44 95 ARG A CA 1
ATOM 767 C C . ARG A 1 95 ? 5.884 -15.212 4.212 1.00 85.44 95 ARG A C 1
ATOM 769 O O . ARG A 1 95 ? 5.764 -16.412 3.971 1.00 85.44 95 ARG A O 1
ATOM 776 N N . CYS A 1 96 ? 4.937 -14.323 3.923 1.00 86.44 96 CYS A N 1
ATOM 777 C CA . CYS A 1 96 ? 3.733 -14.683 3.177 1.00 86.44 96 CYS A CA 1
ATOM 778 C C . CYS A 1 96 ? 4.052 -14.928 1.696 1.00 86.44 96 CYS A C 1
ATOM 780 O O . CYS A 1 96 ? 5.121 -14.536 1.223 1.00 86.44 96 CYS A O 1
ATOM 782 N N . LEU A 1 97 ? 3.121 -15.533 0.953 1.00 83.19 97 LEU A N 1
ATOM 783 C CA . LEU A 1 97 ? 3.297 -15.775 -0.480 1.00 83.19 97 LEU A CA 1
ATOM 784 C C . LEU A 1 97 ? 3.615 -14.492 -1.251 1.00 83.19 97 LEU A C 1
ATOM 786 O O . LEU A 1 97 ? 4.552 -14.517 -2.033 1.00 83.19 97 LEU A O 1
ATOM 790 N N . LEU A 1 98 ? 2.933 -13.371 -0.982 1.00 82.12 98 LEU A N 1
ATOM 791 C CA . LEU A 1 98 ? 3.149 -12.097 -1.694 1.00 82.12 98 LEU A CA 1
ATOM 792 C C . LEU A 1 98 ? 4.577 -11.548 -1.537 1.00 82.12 98 LEU A C 1
ATOM 794 O O . LEU A 1 98 ? 5.139 -10.990 -2.478 1.00 82.12 98 LEU A O 1
ATOM 798 N N . HIS A 1 99 ? 5.173 -11.729 -0.358 1.00 84.31 99 HIS A N 1
ATOM 799 C CA . HIS A 1 99 ? 6.527 -11.265 -0.037 1.00 84.31 99 HIS A CA 1
ATOM 800 C C . HIS A 1 99 ? 7.558 -12.408 -0.010 1.00 84.31 99 HIS A C 1
ATOM 802 O O . HIS A 1 99 ? 8.660 -12.251 0.526 1.00 84.31 99 HIS A O 1
ATOM 808 N N . SER A 1 100 ? 7.210 -13.571 -0.563 1.00 79.81 100 SER A N 1
ATOM 809 C CA . SER A 1 100 ? 8.163 -14.631 -0.881 1.00 79.81 100 SER A CA 1
ATOM 810 C C . SER A 1 100 ? 8.856 -14.291 -2.199 1.00 79.81 100 SER A C 1
ATOM 812 O O . SER A 1 100 ? 8.228 -13.753 -3.102 1.00 79.81 100 SER A O 1
ATOM 814 N N . LEU A 1 101 ? 10.140 -14.627 -2.340 1.00 65.56 101 LEU A N 1
ATOM 815 C CA . LEU A 1 101 ? 10.906 -14.352 -3.567 1.00 65.56 101 LEU A CA 1
ATOM 816 C C . LEU A 1 101 ? 10.308 -15.044 -4.813 1.00 65.56 101 LEU A C 1
ATOM 818 O O . LEU A 1 101 ? 10.486 -14.560 -5.925 1.00 65.56 101 LEU A O 1
ATOM 822 N N . ASP A 1 102 ? 9.543 -16.123 -4.619 1.00 56.38 102 ASP A N 1
ATOM 823 C CA . ASP A 1 102 ? 8.839 -16.857 -5.681 1.00 56.38 102 ASP A CA 1
ATOM 824 C C . ASP A 1 102 ? 7.472 -16.255 -6.075 1.00 56.38 102 ASP A C 1
ATOM 826 O O . ASP A 1 102 ? 6.829 -16.752 -7.003 1.00 56.38 102 ASP A O 1
ATOM 830 N N . SER A 1 103 ? 7.012 -15.169 -5.435 1.00 55.12 103 SER A N 1
ATOM 831 C CA . SER A 1 103 ? 5.812 -14.442 -5.898 1.00 55.12 103 SER A CA 1
ATOM 832 C C . SER A 1 103 ? 5.988 -13.871 -7.306 1.00 55.12 103 SER A C 1
ATOM 834 O O . SER A 1 103 ? 5.018 -13.688 -8.028 1.00 55.12 103 SER A O 1
ATOM 836 N N . GLN A 1 104 ? 7.242 -13.658 -7.711 1.00 53.69 104 GLN A N 1
ATOM 837 C CA . GLN A 1 104 ? 7.648 -13.208 -9.042 1.00 53.69 104 GLN A CA 1
ATOM 838 C C . GLN A 1 104 ? 7.657 -14.340 -10.090 1.00 53.69 104 GLN A C 1
ATOM 840 O O . GLN A 1 104 ? 7.777 -14.065 -11.278 1.00 53.69 104 GLN A O 1
ATOM 845 N N . ARG A 1 105 ? 7.580 -15.614 -9.668 1.00 53.44 105 ARG A N 1
ATOM 846 C CA . ARG A 1 105 ? 7.617 -16.799 -10.552 1.00 53.44 105 ARG A CA 1
ATOM 847 C C . ARG A 1 105 ? 6.287 -17.539 -10.633 1.00 53.44 105 ARG A C 1
ATOM 849 O O . ARG A 1 105 ? 6.087 -18.347 -11.534 1.00 53.44 105 ARG A O 1
ATOM 856 N N . SER A 1 106 ? 5.389 -17.287 -9.687 1.00 50.22 106 SER A N 1
ATOM 857 C CA . SER A 1 106 ? 4.032 -17.817 -9.728 1.00 50.22 106 SER A CA 1
ATOM 858 C C . SER A 1 106 ? 3.166 -16.937 -10.626 1.00 50.22 106 SER A C 1
ATOM 860 O O . SER A 1 106 ? 3.279 -15.712 -10.618 1.00 50.22 106 SER A O 1
ATOM 862 N N . ARG A 1 107 ? 2.299 -17.583 -11.415 1.00 55.16 107 ARG A N 1
ATOM 863 C CA . ARG A 1 107 ? 1.193 -16.939 -12.138 1.00 55.16 107 ARG A CA 1
ATOM 864 C C . ARG A 1 107 ? 0.530 -15.927 -11.183 1.00 55.16 107 ARG A C 1
ATOM 866 O O . ARG A 1 107 ? 0.328 -16.308 -10.027 1.00 55.16 107 ARG A O 1
ATOM 873 N N . PRO A 1 108 ? 0.246 -14.675 -11.602 1.00 54.91 108 PRO A N 1
ATOM 874 C CA . PRO A 1 108 ? -0.220 -13.628 -10.697 1.00 54.91 108 PRO A CA 1
ATOM 875 C C . PRO A 1 108 ? -1.337 -14.176 -9.813 1.00 54.91 108 PRO A C 1
ATOM 877 O O . PRO A 1 108 ? -2.331 -14.693 -10.323 1.00 54.91 108 PRO A O 1
ATOM 880 N N . LEU A 1 109 ? -1.112 -14.121 -8.494 1.00 51.81 109 LEU A N 1
ATOM 881 C CA . LEU A 1 109 ? -1.922 -14.805 -7.478 1.00 51.81 109 LEU A CA 1
ATOM 882 C C . LEU A 1 109 ? -3.397 -14.389 -7.499 1.00 51.81 109 LEU A C 1
ATOM 884 O O . LEU A 1 109 ? -4.200 -15.034 -6.840 1.00 51.81 109 LEU A O 1
ATOM 888 N N . THR A 1 110 ? -3.766 -13.363 -8.267 1.00 53.06 110 THR A N 1
ATOM 889 C CA . THR A 1 110 ? -5.152 -13.004 -8.557 1.00 53.06 110 THR A CA 1
ATOM 890 C C . THR A 1 110 ? -5.280 -12.177 -9.850 1.00 53.06 110 THR A C 1
ATOM 892 O O . THR A 1 110 ? -4.350 -11.455 -10.221 1.00 53.06 110 THR A O 1
ATOM 895 N N . PRO A 1 111 ? -6.452 -12.204 -10.513 1.00 59.66 111 PRO A N 1
ATOM 896 C CA . PRO A 1 111 ? -6.834 -11.268 -11.570 1.00 59.66 111 PRO A CA 1
ATOM 897 C C . PRO A 1 111 ? -7.204 -9.872 -11.031 1.00 59.66 111 PRO A C 1
ATOM 899 O O . PRO A 1 111 ? -7.784 -9.099 -11.776 1.00 59.66 111 PRO A O 1
ATOM 902 N N . VAL A 1 112 ? -6.850 -9.521 -9.785 1.00 65.69 112 VAL A N 1
ATOM 903 C CA . VAL A 1 112 ? -7.336 -8.322 -9.064 1.00 65.69 112 VAL A CA 1
ATOM 904 C C . VAL A 1 112 ? -7.157 -7.020 -9.841 1.00 65.69 112 VAL A C 1
ATOM 906 O O . VAL A 1 112 ? -7.971 -6.115 -9.703 1.00 65.69 112 VAL A O 1
ATOM 909 N N . TRP A 1 113 ? -6.128 -6.903 -10.684 1.00 76.88 113 TRP A N 1
ATOM 910 C CA . TRP A 1 113 ? -5.975 -5.703 -11.507 1.00 76.88 113 TRP A CA 1
ATOM 911 C C . TRP A 1 113 ? -7.106 -5.549 -12.532 1.00 76.88 113 TRP A C 1
ATOM 913 O O . TRP A 1 113 ? -7.466 -4.417 -12.821 1.00 76.88 113 TRP A O 1
ATOM 923 N N . ARG A 1 114 ? -7.675 -6.649 -13.053 1.00 81.31 114 ARG A N 1
ATOM 924 C CA . ARG A 1 114 ? -8.848 -6.621 -13.939 1.00 81.31 114 ARG A CA 1
ATOM 925 C C . ARG A 1 114 ? -10.081 -6.165 -13.185 1.00 81.31 114 ARG A C 1
ATOM 927 O O . ARG A 1 114 ? -10.733 -5.253 -13.651 1.00 81.31 114 ARG A O 1
ATOM 934 N N . ASP A 1 115 ? -10.327 -6.700 -11.993 1.00 81.88 115 ASP A N 1
ATOM 935 C CA . ASP A 1 115 ? -11.481 -6.286 -11.185 1.00 81.88 115 ASP A CA 1
ATOM 936 C C . ASP A 1 115 ? -11.401 -4.790 -10.827 1.00 81.88 115 ASP A C 1
ATOM 938 O O . ASP A 1 115 ? -12.388 -4.060 -10.915 1.00 81.88 115 ASP A O 1
ATOM 942 N N . VAL A 1 116 ? -10.198 -4.313 -10.475 1.00 84.31 116 VAL A N 1
ATOM 943 C CA . VAL A 1 116 ? -9.927 -2.888 -10.225 1.00 84.31 116 VAL A CA 1
ATOM 944 C C . VAL A 1 116 ? -10.055 -2.066 -11.505 1.00 84.31 116 VAL A C 1
ATOM 946 O O . VAL A 1 116 ? -10.603 -0.970 -11.470 1.00 84.31 116 VAL A O 1
ATOM 949 N N . TRP A 1 117 ? -9.560 -2.573 -12.635 1.00 89.25 117 TRP A N 1
ATOM 950 C CA . TRP A 1 117 ? -9.709 -1.931 -13.935 1.00 89.25 117 TRP A CA 1
ATOM 951 C C . TRP A 1 117 ? -11.187 -1.804 -14.298 1.00 89.25 117 TRP A C 1
ATOM 953 O O . TRP A 1 117 ? -11.638 -0.718 -14.627 1.00 89.25 117 TRP A O 1
ATOM 963 N N . ASP A 1 118 ? -11.980 -2.860 -14.176 1.00 88.94 118 ASP A N 1
ATOM 964 C CA . ASP A 1 118 ? -13.379 -2.879 -14.592 1.00 88.94 118 ASP A CA 1
ATOM 965 C C . ASP A 1 118 ? -14.237 -1.893 -13.790 1.00 88.94 118 ASP A C 1
ATOM 967 O O . ASP A 1 118 ? -15.087 -1.221 -14.377 1.00 88.94 118 ASP A O 1
ATOM 971 N N . CYS A 1 119 ? -13.955 -1.705 -12.495 1.00 87.25 119 CYS A N 1
ATOM 972 C CA . CYS A 1 119 ? -14.653 -0.722 -11.660 1.00 87.25 119 CYS A CA 1
ATOM 973 C C . CYS A 1 119 ? -14.063 0.704 -11.708 1.00 87.25 119 CYS A C 1
ATOM 975 O O . CYS A 1 119 ? -14.649 1.634 -11.147 1.00 87.25 119 CYS A O 1
ATOM 977 N N . MET A 1 120 ? -12.922 0.908 -12.373 1.00 90.94 120 MET A N 1
ATOM 978 C CA . MET A 1 120 ? -12.269 2.212 -12.481 1.00 90.94 120 MET A CA 1
ATOM 979 C C . MET A 1 120 ? -13.039 3.150 -13.422 1.00 90.94 120 MET A C 1
ATOM 981 O O . MET A 1 120 ? -13.433 2.767 -14.528 1.00 90.94 120 MET A O 1
ATOM 985 N N . LYS A 1 121 ? -13.215 4.413 -13.006 1.00 93.19 121 LYS A N 1
ATOM 986 C CA . LYS A 1 121 ? -13.824 5.456 -13.848 1.00 93.19 121 LYS A CA 1
ATOM 987 C C . LYS A 1 121 ? -13.000 5.679 -15.129 1.00 93.19 121 LYS A C 1
ATOM 989 O O . LYS A 1 121 ? -11.777 5.549 -15.069 1.00 93.19 121 LYS A O 1
ATOM 994 N N . PRO A 1 122 ? -13.626 6.070 -16.255 1.00 93.94 122 PRO A N 1
ATOM 995 C CA . PRO A 1 122 ? -12.922 6.300 -17.519 1.00 93.94 122 PRO A CA 1
ATOM 996 C C . PRO A 1 122 ? -11.728 7.258 -17.411 1.00 93.94 122 PRO A C 1
ATOM 998 O O . PRO A 1 122 ? -10.667 6.955 -17.948 1.00 93.94 122 PRO A O 1
ATOM 1001 N N . ASP A 1 123 ? -11.863 8.354 -16.661 1.00 93.44 123 ASP A N 1
ATOM 1002 C CA . ASP A 1 123 ? -10.769 9.318 -16.478 1.00 93.44 123 ASP A CA 1
ATOM 1003 C C . ASP A 1 123 ? -9.592 8.692 -15.728 1.00 93.44 123 ASP A C 1
ATOM 1005 O O . ASP A 1 123 ? -8.454 8.766 -16.174 1.00 93.44 123 ASP A O 1
ATOM 1009 N N . CYS A 1 124 ? -9.872 7.947 -14.655 1.00 90.94 124 CYS A N 1
ATOM 1010 C CA . CYS A 1 124 ? -8.839 7.222 -13.925 1.00 90.94 124 CYS A CA 1
ATOM 1011 C C . CYS A 1 124 ? -8.156 6.164 -14.807 1.00 90.94 124 CYS A C 1
ATOM 1013 O O . CYS A 1 124 ? -6.943 6.011 -14.714 1.00 90.94 124 CYS A O 1
ATOM 1015 N N . LYS A 1 125 ? -8.903 5.466 -15.683 1.00 93.50 125 LYS A N 1
ATOM 1016 C CA . LYS A 1 125 ? -8.326 4.522 -16.663 1.00 93.50 125 LYS A CA 1
ATOM 1017 C C . LYS A 1 125 ? -7.370 5.229 -17.614 1.00 93.50 125 LYS A C 1
ATOM 1019 O O . LYS A 1 125 ? -6.293 4.711 -17.890 1.00 93.50 125 LYS A O 1
ATOM 1024 N N . LYS A 1 126 ? -7.766 6.407 -18.104 1.00 91.50 126 LYS A N 1
ATOM 1025 C CA . LYS A 1 126 ? -6.922 7.241 -18.958 1.00 91.50 126 LYS A CA 1
ATOM 1026 C C . LYS A 1 126 ? -5.646 7.628 -18.217 1.00 91.50 126 LYS A C 1
ATOM 1028 O O . LYS A 1 126 ? -4.568 7.392 -18.746 1.00 91.50 126 LYS A O 1
ATOM 1033 N N . ASP A 1 127 ? -5.770 8.117 -16.987 1.00 89.12 127 ASP A N 1
ATOM 1034 C CA . ASP A 1 127 ? -4.642 8.576 -16.175 1.00 89.12 127 ASP A CA 1
ATOM 1035 C C . ASP A 1 127 ? -3.639 7.455 -15.871 1.00 89.12 127 ASP A C 1
ATOM 1037 O O . ASP A 1 127 ? -2.435 7.652 -16.024 1.00 89.12 127 ASP A O 1
ATOM 1041 N N . VAL A 1 128 ? -4.101 6.254 -15.497 1.00 89.00 128 VAL A N 1
ATOM 1042 C CA . VAL A 1 128 ? -3.193 5.124 -15.205 1.00 89.00 128 VAL A CA 1
ATOM 1043 C C . VAL A 1 128 ? -2.513 4.552 -16.453 1.00 89.00 128 VAL A C 1
ATOM 1045 O O . VAL A 1 128 ? -1.524 3.831 -16.327 1.00 89.00 128 VAL A O 1
ATOM 1048 N N . CYS A 1 129 ? -3.026 4.856 -17.647 1.00 89.00 129 CYS A N 1
ATOM 1049 C CA . CYS A 1 129 ? -2.396 4.507 -18.919 1.00 89.00 129 CYS A CA 1
ATOM 1050 C C . CYS A 1 129 ? -1.351 5.531 -19.381 1.00 89.00 129 CYS A C 1
ATOM 1052 O O . CYS A 1 129 ? -0.652 5.267 -20.359 1.00 89.00 129 CYS A O 1
ATOM 1054 N N . ILE A 1 130 ? -1.220 6.675 -18.703 1.00 88.88 130 ILE A N 1
ATOM 1055 C CA . ILE A 1 130 ? -0.199 7.670 -19.028 1.00 88.88 130 ILE A CA 1
ATOM 1056 C C . ILE A 1 130 ? 1.134 7.208 -18.443 1.00 88.88 130 ILE A C 1
ATOM 1058 O O . ILE A 1 130 ? 1.304 7.080 -17.230 1.00 88.88 130 ILE A O 1
ATOM 1062 N N . ILE A 1 131 ? 2.104 6.982 -19.325 1.00 88.19 131 ILE A N 1
ATOM 1063 C CA . ILE A 1 131 ? 3.478 6.656 -18.956 1.00 88.19 131 ILE A CA 1
ATOM 1064 C C . ILE A 1 131 ? 4.356 7.831 -19.380 1.00 88.19 131 ILE A C 1
ATOM 1066 O O . ILE A 1 131 ? 4.411 8.184 -20.555 1.00 88.19 131 ILE A O 1
ATOM 1070 N N . GLU A 1 132 ? 5.053 8.438 -18.422 1.00 90.19 132 GLU A N 1
ATOM 1071 C CA .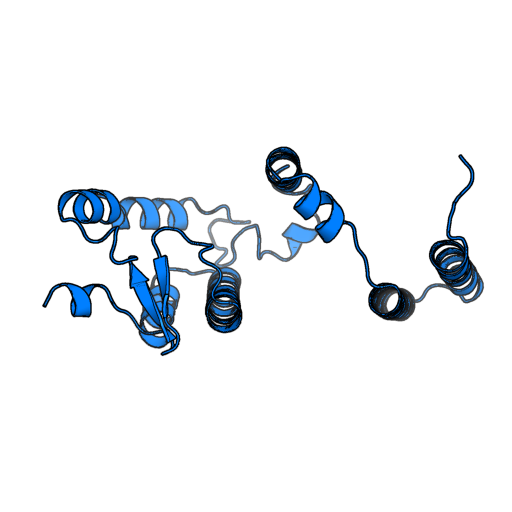 GLU A 1 132 ? 6.002 9.513 -18.705 1.00 90.19 132 GLU A CA 1
ATOM 1072 C C . GLU A 1 132 ? 7.185 8.970 -19.526 1.00 90.19 132 GLU A C 1
ATOM 1074 O O . GLU A 1 132 ? 7.874 8.038 -19.098 1.00 90.19 132 GLU A O 1
ATOM 1079 N N . ALA A 1 133 ? 7.440 9.565 -20.696 1.00 90.06 133 ALA A N 1
ATOM 1080 C CA . ALA A 1 133 ? 8.465 9.099 -21.632 1.00 90.06 133 ALA A CA 1
ATOM 1081 C C . ALA A 1 133 ? 9.869 9.040 -20.995 1.00 90.06 133 ALA A C 1
ATOM 1083 O O . ALA A 1 133 ? 10.566 8.031 -21.104 1.00 90.06 133 ALA A O 1
ATOM 1084 N N . SER A 1 134 ? 10.254 10.072 -20.239 1.00 90.25 134 SER A N 1
ATOM 1085 C CA . SER A 1 134 ? 11.540 10.147 -19.523 1.00 90.25 134 SER A CA 1
ATOM 1086 C C . SER A 1 134 ? 11.716 8.996 -18.513 1.00 90.25 134 SER A C 1
ATOM 1088 O O . SER A 1 134 ? 12.775 8.361 -18.449 1.00 90.25 134 SER A O 1
ATOM 1090 N N . SER A 1 135 ? 10.660 8.683 -17.758 1.00 91.56 135 SER A N 1
ATOM 1091 C CA . SER A 1 135 ? 10.624 7.606 -16.767 1.00 91.56 135 SER A CA 1
ATOM 1092 C C . SER A 1 135 ? 10.698 6.230 -17.433 1.00 91.56 135 SER A C 1
ATOM 1094 O O . SER A 1 135 ? 11.454 5.353 -16.988 1.00 91.56 135 SER A O 1
ATOM 1096 N N . LEU A 1 136 ? 9.988 6.056 -18.555 1.00 91.62 136 LEU A N 1
ATOM 1097 C CA . LEU A 1 136 ? 10.061 4.853 -19.383 1.00 91.62 136 LEU A CA 1
ATOM 1098 C C . LEU A 1 136 ? 11.479 4.638 -19.922 1.00 91.62 136 LEU A C 1
ATOM 1100 O O . LEU A 1 136 ? 12.018 3.541 -19.770 1.00 91.62 136 LEU A O 1
ATOM 1104 N N . HIS A 1 137 ? 12.108 5.679 -20.474 1.00 93.31 137 HIS A N 1
ATOM 1105 C CA . HIS A 1 137 ? 13.477 5.619 -20.984 1.00 93.31 137 HIS A CA 1
ATOM 1106 C C . HIS A 1 137 ? 14.477 5.207 -19.897 1.00 93.31 137 HIS A C 1
ATOM 1108 O O . HIS A 1 137 ? 15.243 4.261 -20.076 1.00 93.31 137 HIS A O 1
ATOM 1114 N N . SER A 1 138 ? 14.431 5.854 -18.727 1.00 93.94 138 SER A N 1
ATOM 1115 C CA . SER A 1 138 ? 15.328 5.541 -17.606 1.00 93.94 138 SER A CA 1
ATOM 1116 C C . SER A 1 138 ? 15.169 4.095 -17.111 1.00 93.94 138 SER A C 1
ATOM 1118 O O . SER A 1 138 ? 16.154 3.382 -16.865 1.00 93.94 138 SER A O 1
ATOM 1120 N N . THR A 1 139 ? 13.920 3.630 -17.012 1.00 93.00 139 THR A N 1
ATOM 1121 C CA . THR A 1 139 ? 13.591 2.250 -16.630 1.00 93.00 139 THR A CA 1
ATOM 1122 C C . THR A 1 139 ? 14.126 1.255 -17.658 1.00 93.00 139 THR A C 1
ATOM 1124 O O . THR A 1 139 ? 14.773 0.268 -17.289 1.00 93.00 139 THR A O 1
ATOM 1127 N N . LEU A 1 140 ? 13.912 1.538 -18.944 1.00 93.62 140 LEU A N 1
ATOM 1128 C CA . LEU A 1 140 ? 14.369 0.730 -20.068 1.00 93.62 140 LEU A CA 1
ATOM 1129 C C . LEU A 1 140 ? 15.895 0.605 -20.090 1.00 93.62 140 LEU A C 1
ATOM 1131 O O . LEU A 1 140 ? 16.427 -0.506 -20.118 1.00 93.62 140 LEU A O 1
ATOM 1135 N N . GLU A 1 141 ? 16.618 1.720 -19.995 1.00 92.06 141 GLU A N 1
ATOM 1136 C CA . GLU A 1 141 ? 18.081 1.724 -19.961 1.00 92.06 141 GLU A CA 1
ATOM 1137 C C . GLU A 1 141 ? 18.643 0.945 -18.770 1.00 92.06 141 GLU A C 1
ATOM 1139 O O . GLU A 1 141 ? 19.599 0.168 -18.915 1.00 92.06 141 GLU A O 1
ATOM 1144 N N . THR A 1 142 ? 18.034 1.124 -17.595 1.00 93.06 142 THR A N 1
ATOM 1145 C CA . THR A 1 142 ? 18.407 0.407 -16.373 1.00 93.06 142 THR A CA 1
ATOM 1146 C C . THR A 1 142 ? 18.229 -1.097 -16.552 1.00 93.06 142 THR A C 1
ATOM 1148 O O . THR A 1 142 ? 19.125 -1.868 -16.191 1.00 93.06 142 THR A O 1
ATOM 1151 N N . TYR A 1 143 ? 17.113 -1.519 -17.148 1.00 93.38 143 TYR A N 1
ATOM 1152 C CA . TYR A 1 143 ? 16.828 -2.920 -17.433 1.00 93.38 143 TYR A CA 1
ATOM 1153 C C . TYR A 1 143 ? 17.824 -3.509 -18.441 1.00 93.38 143 TYR A C 1
ATOM 1155 O O . TYR A 1 143 ? 18.477 -4.513 -18.150 1.00 93.38 143 TYR A O 1
ATOM 1163 N N . LEU A 1 144 ? 18.019 -2.853 -19.589 1.00 92.19 144 LEU A N 1
ATOM 1164 C CA . LEU A 1 144 ? 18.931 -3.313 -20.641 1.00 92.19 144 LEU A CA 1
ATOM 1165 C C . LEU A 1 144 ? 20.370 -3.446 -20.128 1.00 92.19 144 LEU A C 1
ATOM 1167 O O . LEU A 1 144 ? 21.055 -4.423 -20.437 1.00 92.19 144 LEU A O 1
ATOM 1171 N N . ARG A 1 145 ? 20.818 -2.497 -19.292 1.00 89.81 145 ARG A N 1
ATOM 1172 C CA . ARG A 1 145 ? 22.132 -2.549 -18.633 1.00 89.81 145 ARG A CA 1
ATOM 1173 C C . ARG A 1 145 ? 22.228 -3.714 -17.647 1.00 89.81 145 ARG A C 1
ATOM 1175 O O . ARG A 1 145 ? 23.217 -4.442 -17.659 1.00 89.81 145 ARG A O 1
ATOM 1182 N N . LYS A 1 146 ? 21.209 -3.909 -16.805 1.00 93.38 146 LYS A N 1
ATOM 1183 C CA . LYS A 1 146 ? 21.184 -4.972 -15.786 1.00 93.38 146 LYS A CA 1
ATOM 1184 C C . LYS A 1 146 ? 21.229 -6.372 -16.402 1.00 93.38 146 LYS A C 1
ATOM 1186 O O . LYS A 1 146 ? 21.844 -7.267 -15.830 1.00 93.38 146 LYS A O 1
ATOM 1191 N N . HIS A 1 147 ? 20.594 -6.552 -17.557 1.00 90.81 147 HIS A N 1
ATOM 1192 C CA . HIS A 1 147 ? 20.396 -7.859 -18.185 1.00 90.81 147 HIS A CA 1
ATOM 1193 C C . HIS A 1 147 ? 21.373 -8.172 -19.333 1.00 90.81 147 HIS A C 1
ATOM 1195 O O . HIS A 1 147 ? 21.214 -9.198 -19.985 1.00 90.81 147 HIS A O 1
ATOM 1201 N N . ARG A 1 148 ? 22.410 -7.343 -19.543 1.00 90.06 148 ARG A N 1
ATOM 1202 C CA . ARG A 1 148 ? 23.516 -7.581 -20.498 1.00 90.06 148 ARG A CA 1
ATOM 1203 C C . ARG A 1 148 ? 23.052 -7.948 -21.918 1.00 90.06 148 ARG A C 1
ATOM 1205 O O . ARG A 1 148 ? 23.577 -8.876 -22.529 1.00 90.06 148 ARG A O 1
ATOM 1212 N N . PHE A 1 149 ? 22.078 -7.216 -22.451 1.00 90.62 149 PHE A N 1
ATOM 1213 C CA . PHE A 1 149 ? 21.703 -7.338 -23.863 1.00 90.62 149 PHE A CA 1
ATOM 1214 C C . PHE A 1 149 ? 22.905 -7.022 -24.771 1.00 90.62 149 PHE A C 1
ATOM 1216 O O . PHE A 1 149 ? 23.709 -6.146 -24.442 1.00 90.62 149 PHE A O 1
ATOM 1223 N N . CYS A 1 150 ? 23.022 -7.698 -25.920 1.00 94.75 150 CYS A N 1
ATOM 1224 C CA . CYS A 1 150 ? 24.038 -7.342 -26.912 1.00 94.75 150 CYS A CA 1
ATOM 1225 C C . CYS A 1 150 ? 23.763 -5.947 -27.508 1.00 94.75 150 CYS A C 1
ATOM 1227 O O . CYS A 1 150 ? 22.637 -5.440 -27.434 1.00 94.75 150 CYS A O 1
ATOM 1229 N N . GLY A 1 151 ? 24.788 -5.334 -28.111 1.00 91.44 151 GLY A N 1
ATOM 1230 C CA . GLY A 1 151 ? 24.697 -3.979 -28.666 1.00 91.44 151 GLY A CA 1
ATOM 1231 C C . GLY A 1 151 ? 23.556 -3.822 -29.672 1.00 91.44 151 GLY A C 1
ATOM 1232 O O . GLY A 1 151 ? 22.755 -2.901 -29.556 1.00 91.44 151 GLY A O 1
ATOM 1233 N N . GLU A 1 152 ? 23.402 -4.778 -30.587 1.00 94.19 152 GLU A N 1
ATOM 1234 C CA . GLU A 1 152 ? 22.339 -4.749 -31.596 1.00 94.19 152 GLU A CA 1
ATOM 1235 C C . GLU A 1 152 ? 20.933 -4.834 -30.991 1.00 94.19 152 GLU A C 1
ATOM 1237 O O . GLU A 1 152 ? 20.041 -4.078 -31.380 1.00 94.19 152 GLU A O 1
ATOM 1242 N N . CYS A 1 153 ? 20.719 -5.724 -30.015 1.00 93.88 153 CYS A N 1
ATOM 1243 C CA . CYS A 1 153 ? 19.433 -5.833 -29.329 1.00 93.88 153 CYS A CA 1
ATOM 1244 C C . CYS A 1 153 ? 19.116 -4.562 -28.537 1.00 93.88 153 CYS A C 1
ATOM 1246 O O . CYS A 1 153 ? 17.977 -4.102 -28.564 1.00 93.88 153 CYS A O 1
ATOM 1248 N N . ARG A 1 154 ? 20.117 -3.957 -27.881 1.00 93.00 154 ARG A N 1
ATOM 1249 C CA . ARG A 1 154 ? 19.946 -2.677 -27.181 1.00 93.00 154 ARG A CA 1
ATOM 1250 C C . ARG A 1 154 ? 19.514 -1.578 -28.155 1.00 93.00 154 ARG A C 1
ATOM 1252 O O . ARG A 1 154 ? 18.532 -0.894 -27.883 1.00 93.00 154 ARG A O 1
ATOM 1259 N N . THR A 1 155 ? 20.188 -1.454 -29.299 1.00 93.56 155 THR A N 1
ATOM 1260 C CA . THR A 1 155 ? 19.858 -0.458 -30.330 1.00 93.56 155 THR A CA 1
ATOM 1261 C C . THR A 1 155 ? 18.446 -0.646 -30.878 1.00 93.56 155 THR A C 1
ATOM 1263 O O . THR A 1 155 ? 17.710 0.328 -31.000 1.00 93.56 155 THR A O 1
ATOM 1266 N N . LYS A 1 156 ? 18.026 -1.887 -31.160 1.00 94.88 156 LYS A N 1
ATOM 1267 C CA . LYS A 1 156 ? 16.661 -2.177 -31.638 1.00 94.88 156 LYS A CA 1
ATOM 1268 C C . LYS A 1 156 ? 15.595 -1.756 -30.625 1.00 94.88 156 LYS A C 1
ATOM 1270 O O . LYS A 1 156 ? 14.604 -1.142 -31.007 1.00 94.88 156 LYS A O 1
ATOM 1275 N N . VAL A 1 157 ? 15.814 -2.049 -29.343 1.00 94.38 157 VAL A N 1
ATOM 1276 C CA . VAL A 1 157 ? 14.879 -1.688 -28.269 1.00 94.38 157 VAL A CA 1
ATOM 1277 C C . VAL A 1 157 ? 14.794 -0.169 -28.085 1.00 94.38 157 VAL A C 1
ATOM 1279 O O . VAL A 1 157 ? 13.695 0.366 -27.968 1.00 94.38 157 VAL A O 1
ATOM 1282 N N . LEU A 1 158 ? 15.928 0.537 -28.110 1.00 91.50 158 LEU A N 1
ATOM 1283 C CA . LEU A 1 158 ? 15.942 2.002 -28.014 1.00 91.50 158 LEU A CA 1
ATOM 1284 C C . LEU A 1 158 ? 15.295 2.664 -29.234 1.00 91.50 158 LEU A C 1
ATOM 1286 O O . LEU A 1 158 ? 14.534 3.610 -29.074 1.00 91.50 158 LEU A O 1
ATOM 1290 N N . LYS A 1 159 ? 15.510 2.122 -30.438 1.00 91.75 159 LYS A N 1
ATOM 1291 C CA . LYS A 1 159 ? 14.835 2.600 -31.649 1.00 91.75 159 LYS A CA 1
ATOM 1292 C C . LYS A 1 159 ? 13.314 2.452 -31.551 1.00 91.75 159 LYS A C 1
ATOM 1294 O O . LYS A 1 159 ? 12.598 3.365 -31.938 1.00 91.75 159 LYS A O 1
ATOM 1299 N N . ALA A 1 160 ? 12.815 1.338 -31.010 1.00 91.62 160 ALA A N 1
ATOM 1300 C CA . ALA A 1 160 ? 11.382 1.158 -30.777 1.00 91.62 160 ALA A CA 1
ATOM 1301 C C . ALA A 1 160 ? 10.825 2.174 -29.764 1.00 91.62 160 ALA A C 1
ATOM 1303 O O . ALA A 1 160 ? 9.736 2.694 -29.973 1.00 91.62 160 ALA A O 1
ATOM 1304 N N . TYR A 1 161 ? 11.575 2.494 -28.702 1.00 91.19 161 TYR A N 1
ATOM 1305 C CA . TYR A 1 161 ? 11.204 3.568 -27.773 1.00 91.19 161 TYR A CA 1
ATOM 1306 C C . TYR A 1 161 ? 11.092 4.921 -28.488 1.00 91.19 161 TYR A C 1
ATOM 1308 O O . TYR A 1 161 ? 10.094 5.609 -28.312 1.00 91.19 161 TYR A O 1
ATOM 1316 N N . THR A 1 162 ? 12.079 5.277 -29.316 1.00 90.06 162 THR A N 1
ATOM 1317 C CA . THR A 1 162 ? 12.060 6.518 -30.100 1.00 90.06 162 THR A CA 1
ATOM 1318 C C . THR A 1 162 ? 10.818 6.592 -30.984 1.00 90.06 162 THR A C 1
ATOM 1320 O O . THR A 1 162 ? 10.092 7.573 -30.907 1.00 90.06 162 THR A O 1
ATOM 1323 N N . LEU A 1 163 ? 10.504 5.523 -31.725 1.00 89.12 163 LEU A N 1
ATOM 1324 C CA . LEU A 1 163 ? 9.294 5.460 -32.556 1.00 89.12 163 LEU A CA 1
ATOM 1325 C C . LEU A 1 163 ? 8.012 5.646 -31.728 1.00 89.12 163 LEU A C 1
ATOM 1327 O O . LEU A 1 163 ? 7.150 6.425 -32.105 1.00 89.12 163 LEU A O 1
ATOM 1331 N N . LEU A 1 164 ? 7.909 4.997 -30.564 1.00 86.06 164 LEU A N 1
ATOM 1332 C CA . LEU A 1 164 ? 6.736 5.100 -29.683 1.00 86.06 164 LEU A CA 1
ATOM 1333 C C . LEU A 1 164 ? 6.518 6.497 -29.080 1.00 86.06 164 LEU A C 1
ATOM 1335 O O . LEU A 1 164 ? 5.404 6.800 -28.662 1.00 86.06 164 LEU A O 1
ATOM 1339 N N . VAL A 1 165 ? 7.572 7.307 -28.961 1.00 86.31 165 VAL A N 1
ATOM 1340 C CA . VAL A 1 165 ? 7.503 8.651 -28.364 1.00 86.31 165 VAL A CA 1
ATOM 1341 C C . VAL A 1 165 ? 7.413 9.741 -29.430 1.00 86.31 165 VAL A C 1
ATOM 1343 O O . VAL A 1 165 ? 6.771 10.763 -29.195 1.00 86.31 165 VAL A O 1
ATOM 1346 N N . GLU A 1 166 ? 8.052 9.541 -30.582 1.00 81.81 166 GLU A N 1
ATOM 1347 C CA . GLU A 1 166 ? 8.122 10.523 -31.667 1.00 81.81 166 GLU A CA 1
ATOM 1348 C C . GLU A 1 166 ? 6.984 10.387 -32.686 1.00 81.81 166 GLU A C 1
ATOM 1350 O O . GLU A 1 166 ? 6.694 11.363 -33.374 1.00 81.81 166 GLU A O 1
ATOM 1355 N N . GLU A 1 167 ? 6.309 9.234 -32.777 1.00 69.69 167 GLU A N 1
ATOM 1356 C CA . GLU A 1 167 ? 5.130 9.062 -33.633 1.00 69.69 167 GLU A CA 1
ATOM 1357 C C . GLU A 1 167 ? 3.839 9.302 -32.826 1.00 69.69 167 GLU A C 1
ATOM 1359 O O . GLU A 1 167 ? 3.406 8.425 -32.074 1.00 69.69 167 GLU A O 1
ATOM 1364 N N . PRO A 1 168 ? 3.181 10.472 -32.961 1.00 59.88 168 PRO A N 1
ATOM 1365 C CA . PRO A 1 168 ? 1.958 10.780 -32.218 1.00 59.88 168 PRO A CA 1
ATOM 1366 C C . PRO A 1 168 ? 0.753 9.910 -32.621 1.00 59.88 168 PRO A C 1
ATOM 1368 O O . PRO A 1 168 ? -0.231 9.870 -31.884 1.00 59.88 168 PRO A O 1
ATOM 1371 N N . GLU A 1 169 ? 0.825 9.192 -33.748 1.00 57.16 169 GLU A N 1
ATOM 1372 C CA . GLU A 1 169 ? -0.212 8.270 -34.221 1.00 57.16 169 GLU A CA 1
ATOM 1373 C C . GLU A 1 169 ? 0.413 7.034 -34.900 1.00 57.16 169 GLU A C 1
ATOM 1375 O O . GLU A 1 169 ? 0.833 7.124 -36.057 1.00 57.16 169 GLU A O 1
ATOM 1380 N N . PRO A 1 170 ? 0.450 5.854 -34.252 1.00 49.47 170 PRO A N 1
ATOM 1381 C CA . PRO A 1 170 ? 0.690 4.616 -34.979 1.00 49.47 170 PRO A CA 1
ATOM 1382 C C . PRO A 1 170 ? -0.514 4.384 -35.896 1.00 49.47 170 PRO A C 1
ATOM 1384 O O . PRO A 1 170 ? -1.649 4.244 -35.430 1.00 49.47 170 PRO A O 1
ATOM 1387 N N . SER A 1 171 ? -0.283 4.391 -37.208 1.00 48.00 171 SER A N 1
ATOM 1388 C CA . SER A 1 171 ? -1.324 4.078 -38.189 1.00 48.00 171 SER A CA 1
ATOM 1389 C C . SER A 1 171 ? -1.885 2.686 -37.875 1.00 48.00 171 SER A C 1
ATOM 1391 O O . SER A 1 171 ? -1.116 1.753 -37.638 1.00 48.00 171 SER A O 1
ATOM 1393 N N . LYS A 1 172 ? -3.216 2.566 -37.815 1.00 41.09 172 LYS A N 1
ATOM 1394 C CA . LYS A 1 172 ? -3.900 1.273 -37.657 1.00 41.09 172 LYS A CA 1
ATOM 1395 C C . LYS A 1 172 ? -3.599 0.327 -38.812 1.00 41.09 172 LYS A C 1
ATOM 1397 O O . LYS A 1 172 ? -3.552 0.818 -39.962 1.00 41.09 172 LYS A O 1
#

Secondary structure (DSSP, 8-state):
-HHHHT-B-HHHHHHHHHHH---HHHHHHHHHHHHHHHHH----STTEEE-TTS-EEE-GGG-SHHHHHHHHTTHHHHHHHHHHSS-BSSTT-SSBSTTSGGGGTSS-S--HHHHHHHHS-HHHHHHHT---HHHHHHHHHHHHHHTT--HHHHHHHHHHHHHHHH-S----

Radius of gyration: 22.2 Å; chains: 1; bounding box: 48×40×64 Å

pLDDT: mean 86.06, std 11.74, range [41.09, 96.94]

Sequence (172 aa):
KLHNALQITKSELMHVLNQNVPCVGCRRSVERLYFQLFKFGHPTLDPLIVKPDGRITIKEDKQAYQVLGSIFHDHAVRLAKLIENQPKRNKKSVRCLLHSLDSQRSRPLTPVWRDVWDCMKPDCKKDVCIIEASSLHSTLETYLRKHRFCGECRTKVLKAYTLLVEEPEPSK

Organism: Anoplophora glabripennis (NCBI:txid217634)